Protein AF-P0CP05-F1 (afdb_monomer_lite)

Organism: Cryptococcus deneoformans (strain B-3501A) (NCBI:txid283643)

Structure (mmCIF, N/CA/C/O backbone):
data_AF-P0CP05-F1
#
_entry.id   AF-P0CP05-F1
#
loop_
_atom_site.group_PDB
_atom_site.id
_atom_site.type_symbol
_atom_site.label_atom_id
_atom_site.label_alt_id
_atom_site.label_comp_id
_atom_site.label_asym_id
_atom_site.label_entity_id
_atom_site.label_seq_id
_atom_site.pdbx_PDB_ins_code
_atom_site.Cartn_x
_atom_site.Cartn_y
_atom_site.Cartn_z
_atom_site.occupancy
_atom_site.B_iso_or_equiv
_atom_site.auth_seq_id
_atom_site.auth_comp_id
_atom_site.auth_asym_id
_atom_site.auth_atom_id
_atom_site.pdbx_PDB_model_num
ATOM 1 N N . MET A 1 1 ? 3.532 9.548 -34.965 1.00 64.12 1 MET A N 1
ATOM 2 C CA . MET A 1 1 ? 4.621 9.369 -33.981 1.00 64.12 1 MET A CA 1
ATOM 3 C C . MET A 1 1 ? 4.118 9.683 -32.574 1.00 64.12 1 MET A C 1
ATOM 5 O O . MET A 1 1 ? 4.127 8.761 -31.780 1.00 64.12 1 MET A O 1
ATOM 9 N N . SER A 1 2 ? 3.583 10.885 -32.286 1.00 79.12 2 SER A N 1
ATOM 10 C CA . SER A 1 2 ? 3.019 11.211 -30.951 1.00 79.12 2 SER A CA 1
ATOM 11 C C . SER A 1 2 ? 1.913 10.250 -30.495 1.00 79.12 2 SER A C 1
ATOM 13 O O . SER A 1 2 ? 2.033 9.653 -29.437 1.00 79.12 2 SER A O 1
ATOM 15 N N . SER A 1 3 ? 0.902 10.004 -31.336 1.00 85.94 3 SER A N 1
ATOM 16 C CA . SER A 1 3 ? -0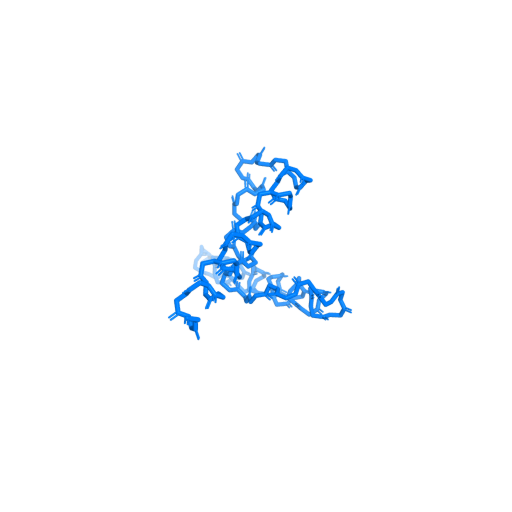.256 9.172 -30.967 1.00 85.94 3 SER A CA 1
ATOM 17 C C . SER A 1 3 ? 0.114 7.756 -30.515 1.00 85.94 3 SER A C 1
ATOM 19 O O . SER A 1 3 ? -0.406 7.267 -29.522 1.00 85.94 3 SER A O 1
ATOM 21 N N . THR A 1 4 ? 1.061 7.111 -31.200 1.00 92.31 4 THR A N 1
ATOM 22 C CA . THR A 1 4 ? 1.536 5.764 -30.845 1.00 92.31 4 THR A CA 1
ATOM 23 C C . THR A 1 4 ? 2.253 5.745 -29.494 1.00 92.31 4 THR A C 1
ATOM 25 O O . THR A 1 4 ? 2.161 4.767 -28.756 1.00 92.31 4 THR A O 1
ATOM 28 N N . GLN A 1 5 ? 2.971 6.820 -29.157 1.00 92.38 5 GLN A N 1
ATOM 29 C CA . GLN A 1 5 ? 3.630 6.946 -27.861 1.00 92.38 5 GLN A CA 1
ATOM 30 C C . GLN A 1 5 ? 2.607 7.191 -26.745 1.00 92.38 5 GLN A C 1
ATOM 32 O O . GLN A 1 5 ? 2.708 6.560 -25.695 1.00 92.38 5 GLN A O 1
ATOM 37 N N . ASP A 1 6 ? 1.603 8.034 -26.991 1.00 94.12 6 ASP A N 1
ATOM 38 C CA . ASP A 1 6 ? 0.519 8.304 -26.041 1.00 94.12 6 ASP A CA 1
ATOM 39 C C . ASP A 1 6 ? -0.276 7.020 -25.726 1.00 94.12 6 ASP A C 1
ATOM 41 O O . ASP A 1 6 ? -0.524 6.700 -24.563 1.00 94.12 6 ASP A O 1
ATOM 45 N N . GLU A 1 7 ? -0.586 6.215 -26.748 1.00 95.25 7 GLU A N 1
ATOM 46 C CA . GLU A 1 7 ? -1.225 4.900 -26.592 1.00 95.25 7 GLU A CA 1
ATOM 47 C C . GLU A 1 7 ? -0.375 3.929 -25.758 1.00 95.25 7 GLU A C 1
ATOM 49 O O . GLU A 1 7 ? -0.896 3.238 -24.877 1.00 95.25 7 GLU A O 1
ATOM 54 N N . ALA A 1 8 ? 0.940 3.890 -25.996 1.00 95.50 8 ALA A N 1
ATOM 55 C CA . ALA A 1 8 ? 1.852 3.041 -25.235 1.00 95.50 8 ALA A CA 1
ATOM 56 C C . ALA A 1 8 ? 1.929 3.457 -23.755 1.00 95.50 8 ALA A C 1
ATOM 58 O O . ALA A 1 8 ? 1.923 2.593 -22.877 1.00 95.50 8 ALA A O 1
ATOM 59 N N . ILE A 1 9 ? 1.950 4.763 -23.464 1.00 95.50 9 ILE A N 1
ATOM 60 C CA . ILE A 1 9 ? 1.949 5.291 -22.092 1.00 95.50 9 ILE A CA 1
ATOM 61 C C . ILE A 1 9 ? 0.661 4.891 -21.366 1.00 95.50 9 ILE A C 1
ATOM 63 O O . ILE A 1 9 ? 0.725 4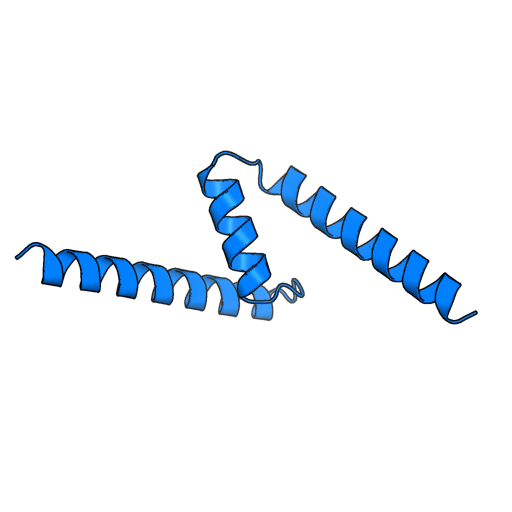.360 -20.256 1.00 95.50 9 ILE A O 1
ATOM 67 N N . LEU A 1 10 ? -0.500 5.082 -22.001 1.00 94.88 10 LEU A N 1
ATOM 68 C CA . LEU A 1 10 ? -1.795 4.718 -21.418 1.00 94.88 10 LEU A CA 1
ATOM 69 C C . LEU A 1 10 ? -1.901 3.214 -21.143 1.00 94.88 10 LEU A C 1
ATOM 71 O O . LEU A 1 10 ? -2.399 2.808 -20.090 1.00 94.88 10 LEU A O 1
ATOM 75 N N . ARG A 1 11 ? -1.398 2.379 -22.059 1.00 96.44 11 ARG A N 1
ATOM 76 C CA . ARG A 1 11 ? -1.337 0.926 -21.864 1.00 96.44 11 ARG A CA 1
ATOM 77 C C . ARG A 1 11 ? -0.464 0.558 -20.662 1.00 96.44 11 ARG A C 1
ATOM 79 O O . ARG A 1 11 ? -0.914 -0.206 -19.813 1.00 96.44 11 ARG A O 1
ATOM 86 N N . ASN A 1 12 ? 0.736 1.126 -20.560 1.00 96.56 12 ASN A N 1
ATOM 87 C CA . ASN A 1 12 ? 1.658 0.840 -19.457 1.00 96.56 12 ASN A CA 1
ATOM 88 C C . ASN A 1 12 ? 1.088 1.290 -18.100 1.00 96.56 12 ASN A C 1
ATOM 90 O O . ASN A 1 12 ? 1.210 0.571 -17.107 1.00 96.56 12 ASN A O 1
ATOM 94 N N . ALA A 1 13 ? 0.427 2.451 -18.055 1.00 95.06 13 ALA A N 1
ATOM 95 C CA . ALA A 1 13 ? -0.244 2.942 -16.852 1.00 95.06 13 ALA A CA 1
ATOM 96 C C . ALA A 1 13 ? -1.349 1.979 -16.390 1.00 95.06 13 ALA A C 1
ATOM 98 O O . ALA A 1 13 ? -1.428 1.638 -15.209 1.00 95.06 13 ALA A O 1
ATOM 99 N N . ARG A 1 14 ? -2.160 1.469 -17.326 1.00 95.44 14 ARG A N 1
ATOM 100 C CA . ARG A 1 14 ? -3.195 0.474 -17.024 1.00 95.44 14 ARG A CA 1
ATOM 101 C C . ARG A 1 14 ? -2.605 -0.830 -16.488 1.00 95.44 14 ARG A C 1
ATOM 103 O O . ARG A 1 14 ? -3.065 -1.311 -15.460 1.00 95.44 14 ARG A O 1
ATOM 110 N N . GLU A 1 15 ? -1.571 -1.365 -17.136 1.00 97.31 15 GLU A N 1
ATOM 111 C CA . GLU A 1 15 ? -0.888 -2.593 -16.693 1.00 97.31 15 GLU A CA 1
ATOM 112 C C . GLU A 1 15 ? -0.262 -2.438 -15.298 1.00 97.31 15 GLU A C 1
ATOM 114 O O . GLU A 1 15 ? -0.269 -3.372 -14.492 1.00 97.31 15 GLU A O 1
ATOM 119 N N . THR A 1 16 ? 0.222 -1.235 -14.983 1.00 97.06 16 THR A N 1
ATOM 120 C CA . THR A 1 16 ? 0.771 -0.903 -13.663 1.00 97.06 16 THR A CA 1
ATOM 121 C C . THR A 1 16 ? -0.320 -0.931 -12.595 1.00 97.06 16 THR A C 1
ATOM 123 O O . THR A 1 16 ? -0.159 -1.599 -11.576 1.00 97.06 16 THR A O 1
ATOM 126 N N . ILE A 1 17 ? -1.455 -0.265 -12.834 1.00 97.25 17 ILE A N 1
ATOM 127 C CA . ILE A 1 17 ? -2.596 -0.277 -11.906 1.00 97.25 17 ILE A CA 1
ATOM 128 C C . ILE A 1 17 ? -3.174 -1.688 -11.745 1.00 97.25 17 ILE A C 1
ATOM 130 O O . ILE A 1 17 ? -3.536 -2.069 -10.633 1.00 97.25 17 ILE A O 1
ATOM 134 N N . ASP A 1 18 ? -3.231 -2.477 -12.819 1.00 98.00 18 ASP A N 1
ATOM 135 C CA . ASP A 1 18 ? -3.691 -3.868 -12.771 1.00 98.00 18 ASP A CA 1
ATOM 136 C C . ASP A 1 18 ? -2.768 -4.722 -11.881 1.00 98.00 18 ASP A C 1
ATOM 138 O O . ASP A 1 18 ? -3.248 -5.407 -10.980 1.00 98.00 18 ASP A O 1
ATOM 142 N N . SER A 1 19 ? -1.448 -4.582 -12.032 1.00 98.25 19 SER A N 1
ATOM 143 C CA . SER A 1 19 ? -0.461 -5.285 -11.195 1.00 98.25 19 SER A CA 1
ATOM 144 C C . SER A 1 19 ? -0.529 -4.863 -9.720 1.00 98.25 19 SER A C 1
ATOM 146 O O . SER A 1 19 ? -0.450 -5.700 -8.819 1.00 98.25 19 SER A O 1
ATOM 148 N N . LEU A 1 20 ? -0.694 -3.561 -9.454 1.00 98.06 20 LEU A N 1
ATOM 149 C CA . LEU A 1 20 ? -0.869 -3.042 -8.094 1.00 98.06 20 LEU A CA 1
ATOM 150 C C . LEU A 1 20 ? -2.171 -3.543 -7.460 1.00 98.06 20 LEU A C 1
ATOM 152 O O . LEU A 1 20 ? -2.207 -3.800 -6.257 1.00 98.06 20 LEU A O 1
ATOM 156 N N . TYR A 1 21 ? -3.231 -3.690 -8.254 1.00 98.50 21 TYR A N 1
ATOM 157 C CA . TYR A 1 21 ? -4.501 -4.230 -7.789 1.00 98.50 21 TYR A CA 1
ATOM 158 C C . TYR A 1 21 ? -4.380 -5.710 -7.418 1.00 98.50 21 TYR A C 1
ATOM 160 O O . TYR A 1 21 ? -4.810 -6.091 -6.333 1.00 98.50 21 TYR A O 1
ATOM 168 N N . ASP A 1 22 ? -3.721 -6.526 -8.238 1.00 98.38 22 ASP A N 1
ATOM 169 C CA . ASP A 1 22 ? -3.488 -7.940 -7.919 1.00 98.38 22 ASP A CA 1
ATOM 170 C C . ASP A 1 22 ? -2.676 -8.103 -6.623 1.00 98.38 22 ASP A C 1
ATOM 172 O O . ASP A 1 22 ? -3.023 -8.912 -5.756 1.00 98.38 22 ASP A O 1
ATOM 176 N N . LEU A 1 23 ? -1.649 -7.266 -6.428 1.00 98.44 23 LEU A N 1
ATOM 177 C CA . LEU A 1 23 ? -0.902 -7.203 -5.170 1.00 98.44 23 LEU A CA 1
ATOM 178 C C . LEU A 1 23 ? -1.800 -6.794 -3.989 1.00 98.44 23 LEU A C 1
ATOM 180 O O . LEU A 1 23 ? -1.703 -7.375 -2.907 1.00 98.44 23 LEU A O 1
ATOM 184 N N . SER A 1 24 ? -2.690 -5.816 -4.182 1.00 97.94 24 SER A N 1
ATOM 185 C CA . SER A 1 24 ? -3.596 -5.335 -3.132 1.00 97.94 24 SER A CA 1
ATOM 186 C C . SER A 1 24 ? -4.612 -6.397 -2.696 1.00 97.94 24 SER A C 1
ATOM 188 O O . SER A 1 24 ? -4.968 -6.439 -1.512 1.00 97.94 24 SER A O 1
ATOM 190 N N . GLN A 1 25 ? -5.046 -7.259 -3.626 1.00 98.06 25 GLN A N 1
ATOM 191 C CA . GLN A 1 25 ? -5.909 -8.405 -3.341 1.00 98.06 25 GLN A CA 1
ATOM 192 C C . GLN A 1 25 ? -5.146 -9.504 -2.603 1.00 98.06 25 GLN A C 1
ATOM 194 O O . GLN A 1 25 ? -5.651 -10.033 -1.613 1.00 98.06 25 GLN A O 1
ATOM 199 N N . LEU A 1 26 ? -3.912 -9.804 -3.025 1.00 98.44 26 LEU A N 1
ATOM 200 C CA . LEU A 1 26 ? -3.057 -10.787 -2.355 1.00 98.44 26 LEU A CA 1
ATOM 201 C C . LEU A 1 26 ? -2.784 -10.401 -0.893 1.00 98.44 26 LEU A C 1
ATOM 203 O O . LEU A 1 26 ? -2.810 -11.254 -0.009 1.00 98.44 26 LEU A O 1
ATOM 207 N N . LEU A 1 27 ? -2.572 -9.109 -0.639 1.00 98.06 27 LEU A N 1
ATOM 208 C CA . LEU A 1 27 ? -2.379 -8.546 0.700 1.00 98.06 27 LEU A CA 1
ATOM 209 C C . LEU A 1 27 ? -3.691 -8.269 1.450 1.00 98.06 27 LEU A C 1
ATOM 211 O O . LEU A 1 27 ? -3.651 -7.753 2.565 1.00 98.06 27 LEU A O 1
ATOM 215 N N . GLN A 1 28 ? -4.843 -8.577 0.848 1.00 96.88 28 GLN A N 1
ATOM 216 C CA . GLN A 1 28 ? -6.171 -8.417 1.448 1.00 96.88 28 GLN A CA 1
ATOM 217 C C . GLN A 1 28 ? -6.429 -7.001 1.995 1.00 96.88 28 GLN A C 1
ATOM 219 O O . GLN A 1 28 ? -7.047 -6.814 3.040 1.00 96.88 28 GLN A O 1
ATOM 224 N N . THR A 1 29 ? -5.983 -5.969 1.271 1.00 96.88 29 THR A N 1
ATOM 225 C CA . THR A 1 29 ? -6.138 -4.560 1.699 1.00 96.88 29 THR A CA 1
ATOM 226 C C . THR A 1 29 ? -7.591 -4.064 1.664 1.00 96.88 29 THR A C 1
ATOM 228 O O . THR A 1 29 ? -7.918 -3.011 2.224 1.00 96.88 29 THR A O 1
ATOM 231 N N . GLY A 1 30 ? -8.467 -4.790 0.961 1.00 96.31 30 GLY A N 1
ATOM 232 C CA . GLY A 1 30 ? -9.865 -4.420 0.738 1.00 96.31 30 GLY A CA 1
ATOM 233 C C . GLY A 1 30 ? -10.045 -3.178 -0.140 1.00 96.31 30 GLY A C 1
ATOM 234 O O . GLY A 1 30 ? -11.101 -2.557 -0.100 1.00 96.31 30 GLY A O 1
ATOM 235 N N . LEU A 1 31 ? -9.012 -2.741 -0.868 1.00 97.19 31 LEU A N 1
ATOM 236 C CA . LEU A 1 31 ? -9.113 -1.630 -1.817 1.00 97.19 31 LEU A CA 1
ATOM 237 C C . LEU A 1 31 ? -9.667 -2.134 -3.154 1.00 97.19 31 LEU A C 1
ATOM 239 O O . LEU A 1 31 ? -9.135 -3.083 -3.729 1.00 97.19 31 LEU A O 1
ATOM 243 N N . ASP A 1 32 ? -10.707 -1.478 -3.668 1.00 96.81 32 ASP A N 1
ATOM 244 C CA . ASP A 1 32 ? -11.120 -1.638 -5.063 1.00 96.81 32 ASP A CA 1
ATOM 245 C C . ASP A 1 32 ? -10.188 -0.855 -6.013 1.00 96.81 32 ASP A C 1
ATOM 247 O O . ASP A 1 32 ? -9.373 -0.028 -5.591 1.00 96.81 32 ASP A O 1
ATOM 251 N N . LYS A 1 33 ? -10.298 -1.114 -7.322 1.00 96.62 33 LYS A N 1
ATOM 252 C CA . LYS A 1 33 ? -9.429 -0.493 -8.335 1.00 96.62 33 LYS A CA 1
ATOM 253 C C . LYS A 1 33 ? -9.581 1.034 -8.404 1.00 96.62 33 LYS A C 1
ATOM 255 O O . LYS A 1 33 ? -8.600 1.727 -8.678 1.00 96.62 33 LYS A O 1
ATOM 260 N N . SER A 1 34 ? -10.776 1.564 -8.139 1.00 96.88 34 SER A N 1
ATOM 261 C CA . SER A 1 34 ? -11.028 3.009 -8.144 1.00 96.88 34 SER A CA 1
ATOM 262 C C . SER A 1 34 ? -10.314 3.681 -6.972 1.00 96.88 34 SER A C 1
ATOM 264 O O . SER A 1 34 ? -9.545 4.621 -7.160 1.00 96.88 34 SER A O 1
ATOM 266 N N . THR A 1 35 ? -10.500 3.145 -5.768 1.00 96.38 35 THR A N 1
ATOM 267 C CA . THR A 1 35 ? -9.885 3.625 -4.530 1.00 96.38 35 THR A CA 1
ATOM 268 C C . THR A 1 35 ? -8.365 3.515 -4.598 1.00 96.38 35 THR A C 1
ATOM 270 O O . THR A 1 35 ? -7.661 4.455 -4.232 1.00 96.38 35 THR A O 1
ATOM 273 N N . LEU A 1 36 ? -7.840 2.408 -5.131 1.00 97.69 36 LEU A N 1
ATOM 274 C CA . LEU A 1 36 ? -6.406 2.237 -5.352 1.00 97.69 36 LEU A CA 1
ATOM 275 C C . LEU A 1 36 ? -5.843 3.304 -6.300 1.00 97.69 36 LEU A C 1
ATOM 277 O O . LEU A 1 36 ? -4.811 3.897 -5.998 1.00 97.69 36 LEU A O 1
ATOM 281 N N . 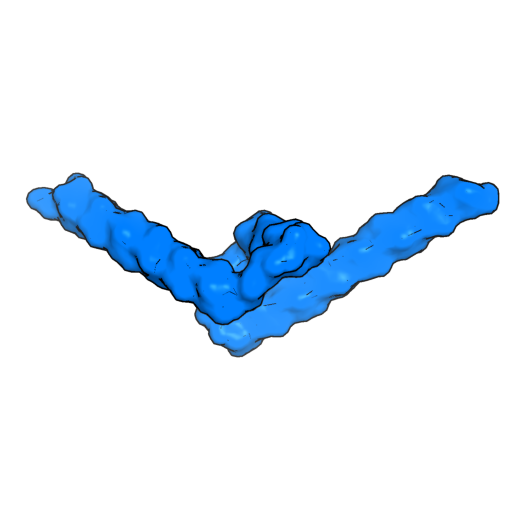SER A 1 37 ? -6.535 3.589 -7.407 1.00 97.12 37 SER A N 1
ATOM 282 C CA . SER A 1 37 ? -6.110 4.617 -8.369 1.00 97.12 37 SER A CA 1
ATOM 283 C C . SER A 1 37 ? -6.076 6.011 -7.735 1.00 97.12 37 SER A C 1
ATOM 285 O O . SER A 1 37 ? -5.144 6.774 -7.978 1.00 97.12 37 SER A O 1
ATOM 287 N N . ILE A 1 38 ? -7.047 6.328 -6.868 1.00 97.50 38 ILE A N 1
ATOM 288 C CA . ILE A 1 38 ? -7.050 7.572 -6.082 1.00 97.50 38 ILE A CA 1
ATOM 289 C C . ILE A 1 38 ? -5.831 7.618 -5.152 1.00 97.50 38 ILE A C 1
ATOM 291 O O . ILE A 1 38 ? -5.131 8.627 -5.120 1.00 97.50 38 ILE A O 1
ATOM 295 N N . CYS A 1 39 ? -5.537 6.527 -4.437 1.00 97.69 39 CYS A N 1
ATOM 296 C CA . CYS A 1 39 ? -4.386 6.466 -3.533 1.00 97.69 39 CYS A CA 1
ATOM 297 C C . CYS A 1 39 ? -3.063 6.678 -4.276 1.00 97.69 39 CYS A C 1
ATOM 299 O O . CYS A 1 39 ? -2.224 7.449 -3.816 1.00 97.69 39 CYS A O 1
ATOM 301 N N . VAL A 1 40 ? -2.893 6.035 -5.436 1.00 97.25 40 VAL A N 1
ATOM 302 C CA . VAL A 1 40 ? -1.719 6.228 -6.298 1.00 97.25 40 VAL A CA 1
ATOM 303 C C . VAL A 1 40 ? -1.603 7.694 -6.711 1.00 97.25 40 VAL A C 1
ATOM 305 O O . VAL A 1 40 ? -0.565 8.300 -6.468 1.00 97.25 40 VAL A O 1
ATOM 308 N N . GLY A 1 41 ? -2.683 8.302 -7.213 1.00 97.50 41 GLY A N 1
ATOM 309 C CA . GLY A 1 41 ? -2.675 9.711 -7.614 1.00 97.50 41 GLY A CA 1
ATOM 310 C C . GLY A 1 41 ? -2.378 10.684 -6.465 1.00 97.50 41 GLY A C 1
ATOM 311 O O . GLY A 1 41 ? -1.742 11.714 -6.682 1.00 97.50 41 GLY A O 1
ATOM 312 N N . MET A 1 42 ? -2.798 10.374 -5.234 1.00 97.94 42 MET A N 1
ATOM 313 C CA . MET A 1 42 ? -2.449 11.163 -4.046 1.00 97.94 42 MET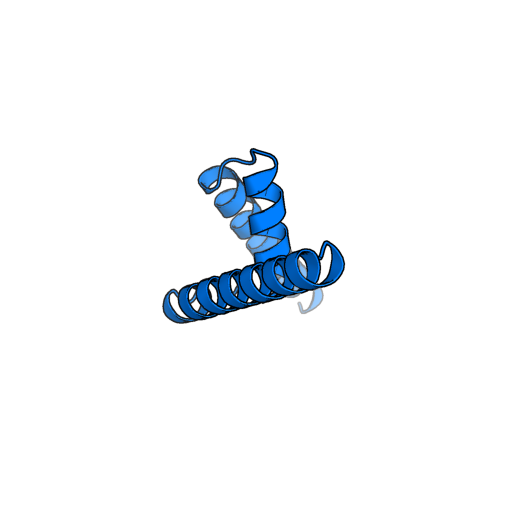 A CA 1
ATOM 314 C C . MET A 1 42 ? -0.965 11.028 -3.687 1.00 97.94 42 MET A C 1
ATOM 316 O O . MET A 1 42 ? -0.316 12.025 -3.373 1.00 97.94 42 MET A O 1
ATOM 320 N N . ILE A 1 43 ? -0.419 9.811 -3.743 1.00 98.00 43 ILE A N 1
ATOM 321 C CA . ILE A 1 43 ? 1.001 9.550 -3.468 1.00 98.00 43 ILE A CA 1
ATOM 322 C C . ILE A 1 43 ? 1.884 10.220 -4.529 1.00 98.00 43 ILE A C 1
ATOM 324 O O . ILE A 1 43 ? 2.882 10.848 -4.180 1.00 98.00 43 ILE A O 1
ATOM 328 N N . GLU A 1 44 ? 1.489 10.179 -5.803 1.00 97.00 44 GLU A N 1
ATOM 329 C CA . GLU A 1 44 ? 2.165 10.890 -6.900 1.00 97.00 44 GLU A CA 1
ATOM 330 C C . GLU A 1 44 ? 2.164 12.417 -6.706 1.00 97.00 44 GLU A C 1
ATOM 332 O O . GLU A 1 44 ? 3.105 13.093 -7.118 1.00 97.00 44 GLU A O 1
ATOM 337 N N . GLN A 1 45 ? 1.152 12.964 -6.024 1.00 98.12 45 GLN A N 1
ATOM 338 C CA . GLN A 1 45 ? 1.084 14.377 -5.622 1.00 98.12 45 GLN A CA 1
ATOM 339 C C . GLN A 1 45 ? 1.873 14.695 -4.337 1.00 98.12 45 GLN A C 1
ATOM 341 O O . GLN A 1 45 ? 1.895 15.845 -3.899 1.00 98.12 45 GLN A O 1
ATOM 346 N N . GLY A 1 46 ? 2.539 13.707 -3.734 1.00 98.00 46 GLY A N 1
ATOM 347 C CA . GLY A 1 46 ? 3.390 13.879 -2.556 1.00 98.00 46 GLY A CA 1
ATOM 348 C C . GLY A 1 46 ? 2.728 13.538 -1.220 1.00 98.00 46 GLY A C 1
ATOM 349 O O . GLY A 1 46 ? 3.308 13.826 -0.171 1.00 98.00 46 GLY A O 1
ATOM 350 N N . ALA A 1 47 ? 1.542 12.922 -1.214 1.00 98.06 47 ALA A N 1
ATOM 351 C CA . ALA A 1 47 ? 0.967 12.401 0.023 1.00 98.06 47 ALA A CA 1
ATOM 352 C C . ALA A 1 47 ? 1.849 11.281 0.604 1.00 98.06 47 ALA A C 1
ATOM 354 O O . ALA A 1 47 ? 2.292 10.379 -0.108 1.00 98.06 47 ALA A O 1
ATOM 355 N N . ASN A 1 48 ? 2.080 11.310 1.918 1.00 98.25 48 ASN A N 1
ATOM 356 C CA . ASN A 1 48 ? 2.801 10.242 2.605 1.00 98.25 48 ASN A CA 1
ATOM 357 C C . ASN A 1 48 ? 1.937 8.954 2.654 1.00 98.25 48 ASN A C 1
ATOM 359 O O . ASN A 1 48 ? 0.798 9.027 3.129 1.00 98.25 48 ASN A O 1
ATOM 363 N N . PRO A 1 49 ? 2.452 7.785 2.214 1.00 98.00 49 PRO A N 1
ATOM 364 C CA . PRO A 1 49 ? 1.681 6.538 2.186 1.00 98.00 49 PRO A CA 1
ATOM 365 C C . PRO A 1 49 ? 1.189 6.059 3.558 1.00 98.00 49 PRO A C 1
ATOM 367 O O . PRO A 1 49 ? 0.063 5.573 3.660 1.00 98.00 49 PRO A O 1
ATOM 370 N N . ASP A 1 50 ? 1.993 6.219 4.613 1.00 98.06 50 ASP A N 1
ATOM 371 C CA . ASP A 1 50 ? 1.637 5.778 5.967 1.00 98.06 50 ASP A CA 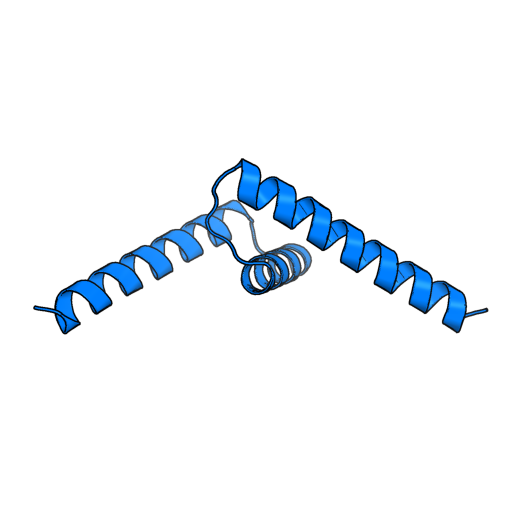1
ATOM 372 C C . ASP A 1 50 ? 0.502 6.634 6.543 1.00 98.06 50 ASP A C 1
ATOM 374 O O . ASP A 1 50 ? -0.477 6.102 7.074 1.00 98.06 50 ASP A O 1
ATOM 378 N N . THR A 1 51 ? 0.584 7.958 6.372 1.00 97.94 51 THR A N 1
ATOM 379 C CA . THR A 1 51 ? -0.488 8.888 6.757 1.00 97.94 51 THR A CA 1
ATOM 380 C C . THR A 1 51 ? -1.769 8.601 5.978 1.00 97.94 51 THR A C 1
ATOM 382 O O . THR A 1 51 ? -2.845 8.535 6.569 1.00 97.94 51 THR A O 1
ATOM 385 N N . LEU A 1 52 ? -1.673 8.383 4.663 1.00 97.81 52 LEU A N 1
ATOM 386 C CA . LEU A 1 52 ? -2.832 8.050 3.835 1.00 97.81 52 LEU A CA 1
ATOM 387 C C . LEU A 1 52 ? -3.492 6.739 4.289 1.00 97.81 52 LEU A C 1
ATOM 389 O O . LEU A 1 52 ? -4.714 6.666 4.405 1.00 97.81 52 LEU A O 1
ATOM 393 N N . ALA A 1 53 ? -2.694 5.718 4.608 1.00 97.75 53 ALA A N 1
ATOM 394 C CA . ALA A 1 53 ? -3.201 4.454 5.127 1.00 97.75 53 ALA A CA 1
ATOM 395 C C . ALA A 1 53 ? -3.908 4.617 6.483 1.00 97.75 53 ALA A C 1
ATOM 397 O O . ALA A 1 53 ? -4.926 3.961 6.716 1.00 97.75 53 ALA A O 1
ATOM 398 N N . ALA A 1 54 ? -3.398 5.481 7.368 1.00 98.00 54 ALA A N 1
ATOM 399 C CA . ALA A 1 54 ? -4.053 5.800 8.636 1.00 98.00 54 ALA A CA 1
ATOM 400 C C . ALA A 1 54 ? -5.428 6.454 8.414 1.00 98.00 54 ALA A C 1
ATOM 402 O O . ALA A 1 54 ? -6.416 5.976 8.969 1.00 98.00 54 ALA A O 1
ATOM 403 N N . VAL A 1 55 ? -5.510 7.451 7.525 1.00 97.44 55 VAL A N 1
ATOM 404 C CA . VAL A 1 55 ? -6.771 8.128 7.167 1.00 97.44 55 VAL A CA 1
ATOM 405 C C . VAL A 1 55 ? -7.788 7.147 6.573 1.00 97.44 55 VAL A C 1
ATOM 407 O O . VAL A 1 55 ? -8.953 7.156 6.954 1.00 97.44 55 VAL A O 1
ATOM 410 N N . ILE A 1 56 ? -7.367 6.248 5.675 1.00 96.81 56 ILE A N 1
ATOM 411 C CA . ILE A 1 56 ? -8.264 5.234 5.089 1.00 96.81 56 ILE A CA 1
ATOM 412 C C . ILE A 1 56 ? -8.839 4.307 6.168 1.00 96.81 56 ILE A C 1
ATOM 414 O O . ILE A 1 56 ? -10.019 3.957 6.114 1.00 96.81 56 ILE A O 1
ATOM 418 N N . LYS A 1 57 ? -8.019 3.889 7.140 1.00 96.88 57 LYS A N 1
ATOM 419 C CA . LYS A 1 57 ? -8.471 3.038 8.250 1.00 96.88 57 LYS A CA 1
ATOM 420 C C . LYS A 1 57 ? -9.476 3.764 9.142 1.00 96.88 57 LYS A C 1
ATOM 422 O O . LYS A 1 57 ? -10.488 3.168 9.497 1.00 96.88 57 LYS A O 1
ATOM 427 N N . GLU A 1 58 ? -9.214 5.028 9.462 1.00 97.81 58 GLU A N 1
ATOM 428 C CA . GLU A 1 58 ? -10.113 5.868 10.258 1.00 97.81 58 GLU A CA 1
ATOM 429 C C . GLU A 1 58 ? -11.471 6.041 9.564 1.00 97.81 58 GLU A C 1
ATOM 431 O O . GLU A 1 58 ? -12.494 5.667 10.133 1.00 97.81 58 GLU A O 1
ATOM 436 N N . LEU A 1 59 ? -11.486 6.448 8.289 1.00 97.25 59 LEU A N 1
ATOM 437 C CA . LEU A 1 59 ? -12.724 6.618 7.515 1.00 97.25 59 LEU A CA 1
ATOM 438 C C . LEU A 1 59 ? -13.544 5.324 7.396 1.00 97.25 59 LEU A C 1
ATOM 440 O O . LEU A 1 59 ? -14.774 5.357 7.439 1.00 97.25 59 LEU A O 1
ATOM 444 N N . ARG A 1 60 ? -12.882 4.168 7.242 1.00 96.06 60 ARG A N 1
ATOM 445 C CA . ARG A 1 60 ? -13.562 2.861 7.232 1.00 96.06 60 ARG A CA 1
ATOM 446 C C . ARG A 1 60 ? -14.190 2.547 8.587 1.00 96.06 60 ARG A C 1
ATOM 448 O O . ARG A 1 60 ? -15.358 2.175 8.627 1.00 96.06 60 ARG A O 1
ATOM 455 N N . SER A 1 61 ? -13.448 2.758 9.674 1.00 96.19 61 SER A N 1
ATOM 456 C CA . SER A 1 61 ? -13.939 2.551 11.039 1.00 96.19 61 SER A CA 1
ATOM 457 C C . SER A 1 61 ? -15.136 3.450 11.365 1.00 96.19 61 SER A C 1
ATOM 459 O O . SER A 1 61 ? -16.099 2.991 11.976 1.00 96.19 61 SER A O 1
ATOM 461 N N . GLU A 1 62 ? -15.100 4.722 10.965 1.00 96.75 62 GLU A N 1
ATOM 462 C CA . GLU A 1 62 ? -16.217 5.654 11.158 1.00 96.75 62 GLU A CA 1
ATOM 463 C C . GLU A 1 62 ? -17.457 5.221 10.369 1.00 96.75 62 GLU A C 1
ATOM 465 O O . GLU A 1 62 ? -18.564 5.212 10.907 1.00 96.75 62 GLU A O 1
ATOM 470 N N . ASN A 1 63 ? -17.282 4.801 9.114 1.00 95.69 63 ASN A N 1
ATOM 471 C CA . ASN A 1 63 ? -18.376 4.313 8.277 1.00 95.69 63 ASN A CA 1
ATOM 472 C C . ASN A 1 63 ? -19.018 3.040 8.862 1.00 95.69 63 ASN A C 1
ATOM 474 O O . ASN A 1 63 ? -20.241 2.931 8.936 1.00 95.69 63 ASN A O 1
ATOM 478 N N . GLU A 1 64 ? -18.212 2.096 9.353 1.00 95.62 64 GLU A N 1
ATOM 479 C CA . GLU A 1 64 ? -18.704 0.903 10.058 1.00 95.62 64 GLU A CA 1
ATOM 480 C C . GLU A 1 64 ? -19.504 1.263 11.321 1.00 95.62 64 GLU A C 1
ATOM 482 O O . GLU A 1 64 ? -20.584 0.705 11.549 1.00 95.62 64 GLU A O 1
ATOM 487 N N . ALA A 1 65 ? -19.029 2.227 12.116 1.00 95.69 65 ALA A N 1
ATOM 488 C CA . ALA A 1 65 ? -19.735 2.703 13.304 1.00 95.69 65 ALA A CA 1
ATOM 489 C C . ALA A 1 65 ? -21.077 3.370 12.953 1.00 95.69 65 ALA A C 1
ATOM 491 O O . ALA A 1 65 ? -22.092 3.079 13.589 1.00 95.69 65 ALA A O 1
ATOM 492 N N . LEU A 1 66 ? -21.109 4.207 11.911 1.00 96.00 66 LEU A N 1
ATOM 493 C CA . LEU A 1 66 ? -22.332 4.855 11.424 1.00 96.00 66 LEU A CA 1
ATOM 494 C C . LEU A 1 66 ? -23.354 3.836 10.901 1.00 96.00 66 LEU A C 1
ATOM 496 O O . LEU A 1 66 ? -24.534 3.923 11.236 1.00 96.00 66 LEU A O 1
ATOM 500 N N . ASN A 1 67 ? -22.908 2.831 10.142 1.00 95.38 67 ASN A N 1
ATOM 501 C CA . ASN A 1 67 ? -23.777 1.758 9.647 1.00 95.38 67 ASN A CA 1
ATOM 502 C C . ASN A 1 67 ? -24.293 0.847 10.769 1.00 95.38 67 ASN A C 1
ATOM 504 O O . ASN A 1 67 ? -25.365 0.257 10.650 1.00 95.38 67 ASN A O 1
ATOM 508 N N . SER A 1 68 ? -23.543 0.717 11.863 1.00 93.56 68 SER A N 1
ATOM 509 C CA . SER A 1 68 ? -23.990 -0.034 13.040 1.00 93.56 68 SER A CA 1
ATOM 510 C C . SER A 1 68 ? -25.057 0.730 13.827 1.00 93.56 68 SER A C 1
ATOM 512 O O . SER A 1 68 ? -25.968 0.113 14.366 1.00 93.56 68 SER A O 1
ATOM 514 N N . GLN A 1 69 ? -24.977 2.065 13.864 1.00 90.06 69 GLN A N 1
ATOM 515 C CA . GLN A 1 69 ? -25.977 2.923 14.510 1.00 90.06 69 GLN A CA 1
ATOM 516 C C . GLN A 1 69 ? -27.268 3.052 13.699 1.00 90.06 69 GLN A C 1
ATOM 518 O O . GLN A 1 69 ? -28.333 3.180 14.286 1.00 90.06 69 GLN A O 1
ATOM 523 N N . SER A 1 70 ? -27.194 3.033 12.366 1.00 87.88 70 SER A N 1
ATOM 524 C CA . SER A 1 70 ? -28.388 3.138 11.516 1.00 87.88 70 SER A CA 1
ATOM 525 C C . SER A 1 70 ? -29.222 1.854 11.468 1.00 87.88 70 SER A C 1
ATOM 527 O O . SER A 1 70 ? -30.402 1.912 11.128 1.00 87.88 70 SER A O 1
ATOM 529 N N . ASN A 1 71 ? -28.623 0.708 11.806 1.00 76.44 71 ASN A N 1
ATOM 530 C CA . ASN A 1 71 ? -29.272 -0.605 11.813 1.00 76.44 71 ASN A CA 1
ATOM 531 C C . ASN A 1 71 ? -29.709 -1.079 13.215 1.00 76.44 71 ASN A C 1
ATOM 533 O O . ASN A 1 71 ? -30.222 -2.194 13.333 1.00 76.44 71 ASN A O 1
ATOM 537 N N . ALA A 1 72 ? -29.488 -0.269 14.256 1.00 65.25 72 ALA A N 1
ATOM 538 C CA . ALA A 1 72 ? -29.914 -0.519 15.636 1.00 65.25 72 ALA A CA 1
ATOM 539 C C . ALA A 1 72 ? -31.111 0.367 16.006 1.00 65.25 72 ALA A C 1
ATOM 541 O O . ALA A 1 72 ? -31.992 -0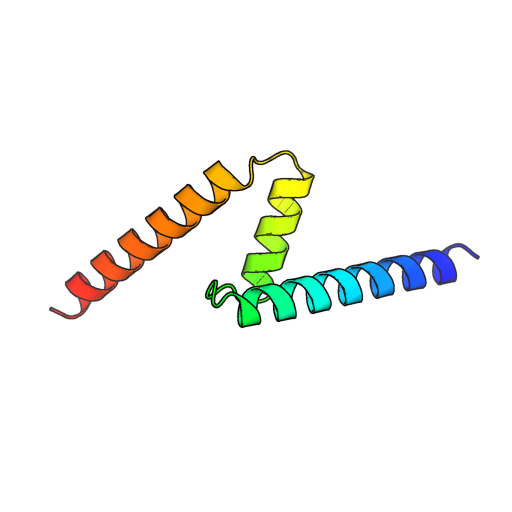.131 16.744 1.00 65.25 72 ALA A O 1
#

Foldseek 3Di:
DVVVVVVVVVVVVVVVLVVVVVVCVVVPVVDDSVRSVVLVVVVVVPDDNVVVSVVVVVVVVVVVVVVVVVVD

Secondary structure (DSSP, 8-state):
-HHHHHHHHHHHHHHHHHHHHHHHHHTT----HHHHHHHHHHHHTT--HHHHHHHHHHHHHHHHHHHHHHT-

pLDDT: mean 95.07, std 6.39, range [64.12, 98.5]

Radius of gyration: 16.45 Å; chains: 1; bounding box: 34×25×50 Å

InterPro domains:
  IPR022214 Mitotic-spindle organizing protein 1 [PF12554] (14-60)
  IPR022214 Mitotic-spindle organizing protein 1 [PTHR28520] (2-69)

Sequence (72 aa):
MSSTQDEAILRNARETIDSLYDLSQLLQTGLDKSTLSICVGMIEQGANPDTLAAVIKELRSENEALNSQSNA